Protein AF-A0A354RD33-F1 (afdb_monomer_lite)

pLDDT: mean 91.54, std 8.29, range [56.06, 96.94]

Secondary structure (DSSP, 8-state):
-HHHHHHHHHHHHHHHHHHHHHHHHHHHTHHHHHHHHHHHHHS---TT--HHHHHHHHHHHHHTT-SS-EE-TTS-EE--

Radius of gyration: 19.02 Å; chains: 1; bounding box: 48×29×40 Å

Structure (mmCIF, N/CA/C/O backbone):
data_AF-A0A354RD33-F1
#
_entry.id   AF-A0A354RD33-F1
#
loop_
_atom_site.group_PDB
_atom_site.id
_atom_s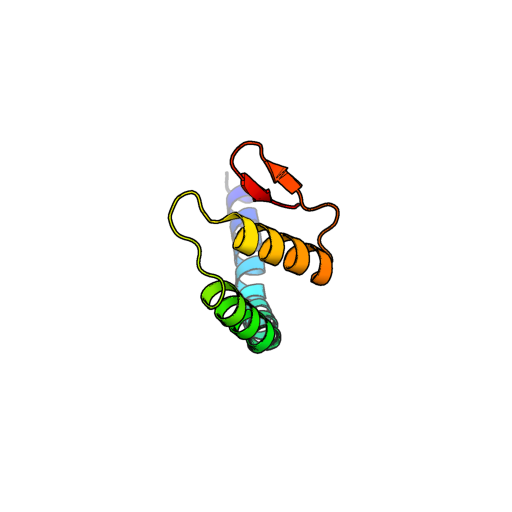ite.type_symbol
_atom_site.label_atom_id
_atom_site.label_alt_id
_atom_site.label_comp_id
_atom_site.label_asym_id
_atom_site.label_entity_id
_atom_site.label_seq_id
_atom_site.pdbx_PDB_ins_code
_atom_site.Cartn_x
_atom_site.Cartn_y
_atom_site.Cartn_z
_atom_site.occupancy
_atom_site.B_iso_or_equiv
_atom_site.auth_seq_id
_atom_site.auth_comp_id
_atom_site.auth_asym_id
_atom_site.auth_atom_id
_atom_site.pdbx_PDB_model_num
ATOM 1 N N . MET A 1 1 ? -34.513 17.878 16.833 1.00 56.06 1 MET A N 1
ATOM 2 C CA . MET A 1 1 ? -33.079 18.243 16.783 1.00 56.06 1 MET A CA 1
ATOM 3 C C . MET A 1 1 ? -32.235 17.550 17.859 1.00 56.06 1 MET A C 1
ATOM 5 O O . MET A 1 1 ? -31.041 17.442 17.666 1.00 56.06 1 MET A O 1
ATOM 9 N N . THR A 1 2 ? -32.811 17.050 18.961 1.00 61.09 2 THR A N 1
ATOM 10 C CA . THR A 1 2 ? -32.062 16.430 20.077 1.00 61.09 2 THR A CA 1
ATOM 11 C C . THR A 1 2 ? -31.667 14.965 19.844 1.00 61.09 2 THR A C 1
ATOM 13 O O . THR A 1 2 ? -30.551 14.580 20.162 1.00 61.09 2 THR A O 1
ATOM 16 N N . ILE A 1 3 ? -32.543 14.163 19.230 1.00 62.62 3 ILE A N 1
ATOM 17 C CA . ILE A 1 3 ? -32.322 12.717 19.007 1.00 62.62 3 ILE A CA 1
ATOM 18 C C . ILE A 1 3 ? -31.145 12.460 18.045 1.00 62.62 3 ILE A C 1
ATOM 20 O O . ILE A 1 3 ? -30.354 11.541 18.243 1.00 62.62 3 ILE A O 1
ATOM 24 N N . ASP A 1 4 ? -31.003 13.315 17.030 1.00 70.69 4 ASP A N 1
ATOM 25 C CA . ASP 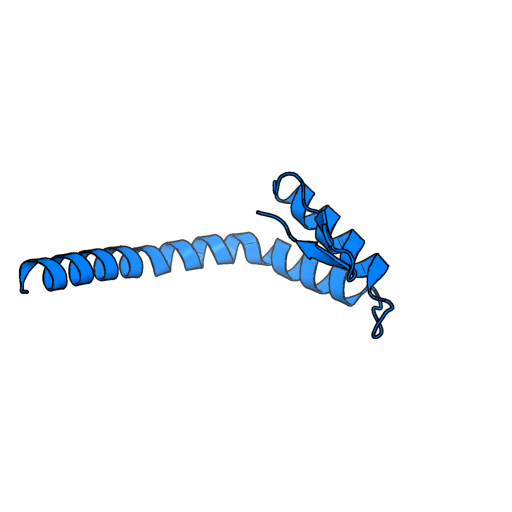A 1 4 ? -29.979 13.201 15.985 1.00 70.69 4 ASP A CA 1
ATOM 26 C C . ASP A 1 4 ? -28.568 13.526 16.515 1.00 70.69 4 ASP A C 1
ATOM 28 O O . ASP A 1 4 ? -27.584 12.886 16.145 1.00 70.69 4 ASP A O 1
ATOM 32 N N . THR A 1 5 ? -28.476 14.470 17.458 1.00 70.88 5 THR A N 1
ATOM 33 C CA . THR A 1 5 ? -27.229 14.804 18.160 1.00 70.88 5 THR A CA 1
ATOM 34 C C . THR A 1 5 ? -26.800 13.673 19.092 1.00 70.88 5 THR A C 1
ATOM 36 O O . THR A 1 5 ? -25.653 13.239 19.035 1.00 70.88 5 THR A O 1
ATOM 39 N N . THR A 1 6 ? -27.727 13.110 19.874 1.00 74.56 6 THR A N 1
ATOM 40 C CA . THR A 1 6 ? -27.433 11.979 20.770 1.00 74.56 6 THR A CA 1
ATOM 41 C C . THR A 1 6 ? -27.010 10.722 20.000 1.00 74.56 6 THR A C 1
ATOM 43 O O . THR A 1 6 ? -26.106 10.008 20.428 1.00 74.56 6 THR A O 1
ATOM 46 N N . SER A 1 7 ? -27.608 10.456 18.833 1.00 80.81 7 SER A N 1
ATOM 47 C CA . SER A 1 7 ? -27.210 9.331 17.975 1.00 80.81 7 SER A CA 1
ATOM 48 C C . SER A 1 7 ? -25.778 9.487 17.443 1.00 80.81 7 SER A C 1
ATOM 50 O O . SER A 1 7 ? -24.987 8.542 17.504 1.00 80.81 7 SER A O 1
ATOM 52 N N . LYS A 1 8 ? -25.406 10.697 17.003 1.00 82.06 8 LYS A N 1
ATOM 53 C CA . LYS A 1 8 ? -24.042 11.017 16.548 1.00 82.06 8 LYS A CA 1
ATOM 54 C C . LYS A 1 8 ? -23.014 10.921 17.676 1.00 82.06 8 LYS A 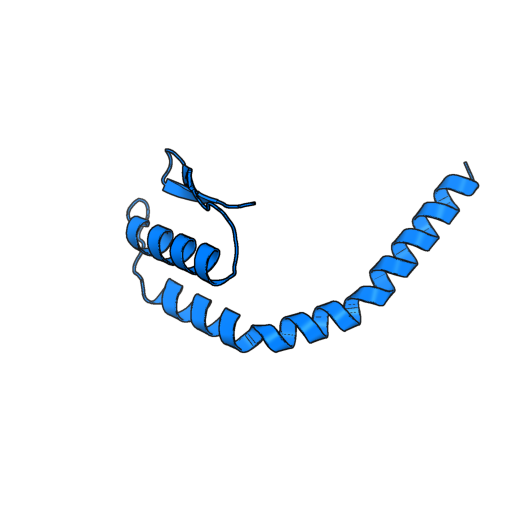C 1
ATOM 56 O O . LYS A 1 8 ? -21.929 10.388 17.456 1.00 82.06 8 LYS A O 1
ATOM 61 N N . GLU A 1 9 ? -23.352 11.369 18.883 1.00 81.44 9 GLU A N 1
ATOM 62 C CA . GLU A 1 9 ? -22.479 11.260 20.061 1.00 81.44 9 GLU A CA 1
ATOM 63 C C . GLU A 1 9 ? -22.225 9.801 20.463 1.00 81.44 9 GLU A C 1
ATOM 65 O O . GLU A 1 9 ? -21.084 9.421 20.737 1.00 81.44 9 GLU A O 1
ATOM 70 N N . LEU A 1 10 ? -23.259 8.955 20.431 1.00 82.06 10 LEU A N 1
ATOM 71 C CA . LEU A 1 10 ? -23.123 7.516 20.675 1.00 82.06 10 LEU A CA 1
ATOM 72 C C . LEU A 1 10 ? -22.268 6.835 19.594 1.00 82.06 10 LEU A C 1
ATOM 74 O O . LEU A 1 10 ? -21.399 6.021 19.920 1.00 82.06 10 LEU A O 1
ATOM 78 N N . ALA A 1 11 ? -22.467 7.197 18.322 1.00 90.25 11 ALA A N 1
ATOM 79 C CA . ALA A 1 11 ? -21.667 6.691 17.209 1.00 90.25 11 ALA A CA 1
ATOM 80 C C . ALA A 1 11 ? -20.188 7.082 17.358 1.00 90.25 11 ALA A C 1
ATOM 82 O O . ALA A 1 11 ? -19.319 6.208 17.308 1.00 90.25 11 ALA A O 1
ATOM 83 N N . LEU A 1 12 ? -19.897 8.356 17.640 1.00 92.81 12 LEU A N 1
ATOM 84 C CA . LEU A 1 12 ? -18.536 8.836 17.884 1.00 92.81 12 LEU A CA 1
ATOM 85 C C . LEU A 1 12 ? -17.896 8.116 19.076 1.00 92.81 12 LEU A C 1
ATOM 87 O O . LEU A 1 12 ? -16.784 7.606 18.960 1.00 92.81 12 LEU A O 1
ATOM 91 N N . GLY A 1 13 ? -18.613 7.999 20.195 1.00 94.19 13 GLY A N 1
ATOM 92 C CA . GLY A 1 13 ? -18.130 7.281 21.373 1.00 94.19 13 GLY A CA 1
ATOM 93 C C . GLY A 1 13 ? -17.783 5.818 21.073 1.00 94.19 13 GLY A C 1
ATOM 94 O O . GLY A 1 13 ? -16.791 5.301 21.585 1.00 94.19 13 GLY A O 1
ATOM 95 N N . SER A 1 14 ? -18.555 5.153 20.208 1.00 93.75 14 SER A N 1
ATOM 96 C CA . SER A 1 14 ? -18.264 3.782 19.774 1.00 93.75 14 SER A CA 1
ATOM 97 C C . SER A 1 14 ? -17.017 3.685 18.886 1.00 93.75 14 SER A C 1
ATOM 99 O O . SER A 1 14 ? -16.235 2.749 19.042 1.00 93.75 14 SER A O 1
ATOM 101 N N . LEU A 1 15 ? -16.789 4.665 18.004 1.00 93.50 15 LEU A N 1
ATOM 102 C CA . LEU A 1 15 ? -15.608 4.726 17.140 1.00 93.50 15 LEU A CA 1
ATOM 103 C C . LEU A 1 15 ? -14.340 4.987 17.954 1.00 93.50 15 LEU A C 1
ATOM 105 O O . LEU A 1 15 ? -13.349 4.279 17.787 1.00 93.50 15 LEU A O 1
ATOM 109 N N . LEU A 1 16 ? -14.388 5.937 18.891 1.00 95.88 16 LEU A N 1
ATOM 110 C CA . LEU A 1 16 ? -13.249 6.262 19.753 1.00 95.88 16 LEU A CA 1
ATOM 111 C C . LEU A 1 16 ? -12.803 5.058 20.592 1.00 95.88 16 LEU A C 1
ATOM 113 O O . LEU A 1 16 ? -11.607 4.833 20.760 1.00 95.88 16 LEU A O 1
ATOM 117 N N . LYS A 1 17 ? -13.747 4.227 21.053 1.00 96.56 17 LYS A N 1
ATOM 118 C CA . LYS A 1 17 ? -13.435 2.982 21.776 1.00 96.56 17 LYS A CA 1
ATOM 119 C C . LYS A 1 17 ? -12.704 1.939 20.923 1.00 96.56 17 LYS A C 1
ATOM 121 O O . LYS A 1 17 ? -12.024 1.093 21.494 1.00 96.56 17 LYS A O 1
ATOM 126 N N . LYS A 1 18 ? -12.817 1.986 19.589 1.00 96.50 18 LYS A N 1
ATOM 127 C CA . LYS A 1 18 ? -12.105 1.072 18.676 1.00 96.50 18 LYS A CA 1
ATOM 128 C C . LYS A 1 18 ? -10.665 1.507 18.396 1.00 96.50 18 LYS A C 1
ATOM 130 O O . LYS A 1 18 ? -9.854 0.663 18.021 1.00 96.50 18 LYS A O 1
ATOM 135 N N . ILE A 1 19 ? -10.325 2.784 18.597 1.00 96.12 19 ILE A N 1
ATOM 136 C CA . ILE A 1 19 ? -8.991 3.324 18.282 1.00 96.12 19 ILE A CA 1
ATOM 137 C C . ILE A 1 19 ? -7.861 2.510 18.934 1.00 96.12 19 ILE A C 1
ATOM 139 O O . ILE A 1 19 ? -6.950 2.126 18.204 1.00 96.12 19 ILE A O 1
ATOM 143 N N . PRO A 1 20 ? -7.900 2.166 20.240 1.00 96.25 20 PRO A N 1
ATOM 144 C CA . PRO A 1 20 ? -6.827 1.381 20.850 1.00 96.25 20 PRO A CA 1
ATOM 145 C C . PRO A 1 20 ? -6.604 0.026 20.168 1.00 96.25 20 PRO A C 1
ATOM 147 O O . PRO A 1 20 ? -5.467 -0.321 19.876 1.00 96.25 20 PRO A O 1
ATOM 150 N N . SER A 1 21 ? -7.673 -0.708 19.833 1.00 95.56 21 SER A N 1
ATOM 151 C CA . SER A 1 21 ? -7.538 -1.989 19.120 1.00 95.56 21 SER A CA 1
ATOM 152 C C . SER A 1 21 ? -6.986 -1.827 17.704 1.00 95.56 21 SER A C 1
ATOM 154 O O . SER A 1 21 ? -6.194 -2.648 17.264 1.00 95.56 21 SER A O 1
ATOM 156 N N . LEU A 1 22 ? -7.345 -0.745 17.001 1.00 95.19 22 LEU A N 1
ATOM 157 C CA . LEU A 1 22 ? -6.778 -0.452 15.682 1.00 95.19 22 LEU A CA 1
ATOM 158 C C . LEU A 1 22 ? -5.275 -0.158 15.776 1.00 95.19 22 LEU A C 1
ATOM 160 O O . LEU A 1 22 ? -4.520 -0.594 14.914 1.00 95.19 22 LEU A O 1
ATOM 164 N N . ILE A 1 23 ? -4.833 0.535 16.832 1.00 95.31 23 ILE A N 1
ATOM 165 C CA . ILE A 1 23 ? -3.407 0.788 17.083 1.00 95.31 23 ILE A CA 1
ATOM 166 C C . ILE A 1 23 ? -2.652 -0.527 17.305 1.00 95.31 23 ILE A C 1
ATOM 168 O O . ILE A 1 23 ? -1.572 -0.692 16.743 1.00 95.31 23 ILE A O 1
ATOM 172 N N . GLU A 1 24 ? -3.199 -1.461 18.089 1.00 95.81 24 GLU A N 1
ATOM 173 C CA . GLU A 1 24 ? -2.547 -2.764 18.287 1.00 95.81 24 GLU A CA 1
ATOM 174 C C . GLU A 1 24 ? -2.489 -3.576 16.986 1.00 95.81 24 GLU A C 1
ATOM 176 O O . GLU A 1 24 ? -1.415 -4.049 16.624 1.00 95.81 24 GLU A O 1
ATOM 181 N N . ASN A 1 25 ? -3.576 -3.631 16.209 1.00 93.25 25 ASN A N 1
ATOM 182 C CA . ASN A 1 25 ? -3.578 -4.317 14.910 1.00 93.25 25 ASN A CA 1
ATOM 183 C C . ASN A 1 25 ? -2.539 -3.717 13.938 1.00 93.25 25 ASN A C 1
ATOM 185 O O . ASN A 1 25 ? -1.839 -4.436 13.225 1.00 93.25 25 ASN A O 1
ATOM 189 N N . LEU A 1 26 ? -2.386 -2.386 13.927 1.00 93.94 26 LEU A N 1
ATOM 190 C CA . LEU A 1 26 ? -1.361 -1.715 13.120 1.00 93.94 26 LEU A CA 1
ATOM 191 C C . LEU A 1 26 ? 0.061 -2.073 13.573 1.00 93.94 26 LEU A C 1
ATOM 193 O O . LEU A 1 26 ? 0.962 -2.184 12.742 1.00 93.94 26 LEU A O 1
ATOM 197 N N . ARG A 1 27 ? 0.285 -2.276 14.878 1.00 95.00 27 ARG A N 1
ATOM 198 C CA . ARG A 1 27 ? 1.600 -2.685 15.398 1.00 95.00 27 ARG A CA 1
ATOM 199 C C . ARG A 1 27 ? 2.006 -4.076 14.935 1.00 95.00 27 ARG A C 1
ATOM 201 O O . ARG A 1 27 ? 3.204 -4.285 14.736 1.00 95.00 27 ARG A O 1
ATOM 208 N N . GLU A 1 28 ? 1.050 -4.982 14.751 1.00 92.38 28 GLU A N 1
ATOM 209 C CA . GLU A 1 28 ? 1.295 -6.320 14.198 1.00 92.38 28 GLU A CA 1
ATOM 210 C C . GLU A 1 28 ? 1.743 -6.250 12.731 1.00 92.38 28 GLU A C 1
ATOM 212 O O . GLU A 1 28 ? 2.615 -7.005 12.316 1.00 92.38 28 GLU A O 1
ATOM 217 N N . SER A 1 29 ? 1.244 -5.266 11.976 1.00 91.69 29 SER A N 1
ATOM 218 C CA . SER A 1 29 ? 1.601 -5.044 10.563 1.00 91.69 29 SER A CA 1
ATOM 219 C C . SER A 1 29 ? 2.893 -4.236 10.363 1.00 91.69 29 SER A C 1
ATOM 221 O O . SER A 1 29 ? 3.293 -3.969 9.229 1.00 91.69 29 SER A O 1
ATOM 223 N N . ARG A 1 30 ? 3.559 -3.820 11.452 1.00 94.88 30 ARG A N 1
ATOM 224 C CA . ARG A 1 30 ? 4.718 -2.912 11.403 1.00 94.88 30 ARG A CA 1
ATOM 225 C C . ARG A 1 30 ? 5.857 -3.456 10.546 1.00 94.88 30 ARG A C 1
ATOM 227 O O . ARG A 1 30 ? 6.458 -2.691 9.802 1.00 94.88 30 ARG A O 1
ATOM 234 N N . GLU A 1 31 ? 6.166 -4.743 10.672 1.00 94.81 31 GLU A N 1
ATOM 235 C CA . GLU A 1 31 ? 7.300 -5.340 9.961 1.00 94.81 31 GLU A CA 1
ATOM 236 C C . GLU A 1 31 ? 7.052 -5.390 8.451 1.00 94.81 31 GLU A C 1
ATOM 238 O O . GLU A 1 31 ? 7.907 -4.972 7.670 1.00 94.81 31 GLU A O 1
ATOM 243 N N . THR A 1 32 ? 5.850 -5.806 8.043 1.00 92.50 32 THR A N 1
ATOM 244 C CA . THR A 1 32 ? 5.421 -5.797 6.639 1.00 92.50 32 THR A CA 1
ATOM 245 C C . THR A 1 32 ? 5.478 -4.384 6.066 1.00 92.50 32 THR A C 1
ATOM 247 O O . THR A 1 32 ? 6.100 -4.168 5.032 1.00 92.50 32 THR A O 1
ATOM 250 N N . TYR A 1 33 ? 4.936 -3.397 6.788 1.00 93.00 33 TYR A N 1
ATOM 251 C CA . TYR A 1 33 ? 4.960 -1.999 6.355 1.00 93.00 33 TYR A CA 1
ATOM 252 C C . TYR A 1 33 ? 6.387 -1.467 6.150 1.00 93.00 33 TYR A C 1
ATOM 254 O O . TYR A 1 33 ? 6.678 -0.827 5.140 1.00 93.00 33 TYR A O 1
ATOM 262 N N . LEU A 1 34 ? 7.293 -1.723 7.101 1.00 95.69 34 LEU A N 1
ATOM 263 C CA . LEU A 1 34 ? 8.687 -1.285 6.989 1.00 95.69 34 LEU A CA 1
ATOM 264 C C . LEU A 1 34 ? 9.412 -1.991 5.839 1.00 95.69 34 LEU A C 1
ATOM 266 O O . LEU A 1 34 ? 10.171 -1.346 5.118 1.00 95.69 34 LEU A O 1
ATOM 270 N N . THR A 1 35 ? 9.145 -3.281 5.644 1.00 94.44 35 THR A N 1
ATOM 271 C CA . THR A 1 35 ? 9.689 -4.062 4.527 1.00 94.44 35 THR A CA 1
ATOM 272 C C . THR A 1 35 ? 9.257 -3.469 3.189 1.00 94.44 35 THR A C 1
ATOM 274 O O . THR A 1 35 ? 10.098 -3.216 2.328 1.00 94.44 35 THR A O 1
ATOM 277 N N . ASP A 1 36 ? 7.968 -3.172 3.030 1.00 94.19 36 ASP A N 1
ATOM 278 C CA . ASP A 1 36 ? 7.433 -2.590 1.799 1.00 94.19 36 ASP A CA 1
ATOM 279 C C . ASP A 1 36 ? 7.985 -1.186 1.537 1.00 94.19 36 ASP A C 1
ATOM 281 O O . ASP A 1 36 ? 8.324 -0.858 0.399 1.00 94.19 36 ASP A O 1
ATOM 285 N N . ALA A 1 37 ? 8.162 -0.375 2.585 1.00 95.06 37 ALA A N 1
ATOM 286 C CA . ALA A 1 37 ? 8.771 0.947 2.468 1.00 95.06 37 ALA A CA 1
ATOM 287 C C . ALA A 1 37 ? 10.235 0.878 2.001 1.00 95.06 37 ALA A C 1
ATOM 289 O O . ALA A 1 37 ? 10.644 1.673 1.152 1.00 95.06 37 ALA A O 1
ATOM 290 N N . VAL A 1 38 ? 11.019 -0.070 2.529 1.00 96.56 38 VAL A N 1
ATOM 291 C CA . VAL A 1 38 ? 12.413 -0.280 2.108 1.00 96.56 38 VAL A CA 1
ATOM 292 C C . VAL A 1 38 ? 12.464 -0.737 0.654 1.00 96.56 38 VAL A C 1
ATOM 294 O O . VAL A 1 38 ? 13.117 -0.081 -0.153 1.00 96.56 38 VAL A O 1
ATOM 297 N N . LEU A 1 39 ? 11.721 -1.786 0.293 1.00 93.81 39 LEU A N 1
ATOM 298 C CA . LEU A 1 39 ? 11.715 -2.328 -1.070 1.00 93.81 39 LEU A CA 1
ATOM 299 C C . LEU A 1 39 ? 11.283 -1.282 -2.102 1.00 93.81 39 LEU A C 1
ATOM 301 O O . LEU A 1 39 ? 11.896 -1.151 -3.158 1.00 93.81 39 LEU A O 1
ATOM 305 N N . MET A 1 40 ? 10.266 -0.480 -1.784 1.00 95.06 40 MET A N 1
ATOM 306 C CA . MET A 1 40 ? 9.828 0.609 -2.657 1.00 95.06 40 MET A CA 1
ATOM 307 C C . MET A 1 40 ? 10.897 1.700 -2.810 1.00 95.06 40 MET A C 1
ATOM 309 O O . MET A 1 40 ? 11.048 2.275 -3.893 1.00 95.06 40 MET A O 1
ATOM 313 N N . GLY A 1 41 ? 11.637 1.988 -1.735 1.00 95.44 41 GLY A N 1
ATOM 314 C CA . GLY A 1 41 ? 12.747 2.939 -1.728 1.00 95.44 41 GLY A CA 1
ATOM 315 C C . GLY A 1 41 ? 13.969 2.464 -2.519 1.00 95.44 41 GLY A C 1
ATOM 316 O O . GLY A 1 41 ? 14.682 3.295 -3.081 1.00 95.44 41 GLY A O 1
ATOM 317 N N . GLU A 1 42 ? 14.186 1.152 -2.609 1.00 96.50 42 GLU A N 1
ATOM 318 C CA . GLU A 1 42 ? 15.278 0.551 -3.384 1.00 96.50 42 GLU A CA 1
ATOM 319 C C . GLU A 1 42 ? 15.043 0.606 -4.898 1.00 96.50 42 GLU A C 1
ATOM 321 O O . GLU A 1 42 ? 16.011 0.590 -5.658 1.00 96.50 42 GLU A O 1
ATOM 326 N N . VAL A 1 43 ? 13.790 0.728 -5.352 1.00 96.94 43 VAL A N 1
ATOM 327 C CA . VAL A 1 43 ? 13.454 0.895 -6.774 1.00 96.94 43 VAL A CA 1
ATOM 328 C C . VAL A 1 43 ? 13.584 2.371 -7.165 1.00 96.94 43 VAL A C 1
ATOM 330 O O . VAL A 1 43 ? 12.769 3.186 -6.714 1.00 96.94 43 VAL A O 1
ATOM 333 N N . PRO A 1 44 ? 14.553 2.769 -8.013 1.00 96.00 44 PRO A N 1
ATOM 334 C CA . PRO A 1 44 ? 14.656 4.144 -8.486 1.00 96.00 44 PRO A CA 1
ATOM 335 C C . PRO A 1 44 ? 13.428 4.519 -9.317 1.00 96.00 44 PRO A C 1
ATOM 337 O O . PRO A 1 44 ? 13.013 3.768 -10.193 1.00 96.00 44 PRO A O 1
ATOM 340 N N . ALA A 1 45 ? 12.871 5.699 -9.061 1.00 96.19 45 ALA A N 1
ATOM 341 C CA . ALA A 1 45 ? 11.699 6.203 -9.771 1.00 96.19 45 ALA A CA 1
ATOM 342 C C . ALA A 1 45 ? 11.832 7.724 -9.953 1.00 96.19 45 ALA A C 1
ATOM 344 O O . ALA A 1 45 ? 11.265 8.494 -9.172 1.00 96.19 45 ALA A O 1
ATOM 345 N N . PRO A 1 46 ? 12.671 8.186 -10.897 1.00 95.62 46 PRO A N 1
ATOM 346 C CA . PRO A 1 46 ? 12.668 9.592 -11.282 1.00 95.62 46 PRO A CA 1
ATOM 347 C C . PRO A 1 46 ? 11.297 9.967 -11.855 1.00 95.62 46 PRO A C 1
ATOM 349 O O . PRO A 1 46 ? 10.538 9.090 -12.263 1.00 95.62 46 PRO A O 1
ATOM 352 N N . THR A 1 47 ? 10.996 11.264 -11.920 1.00 94.94 47 THR A N 1
ATOM 3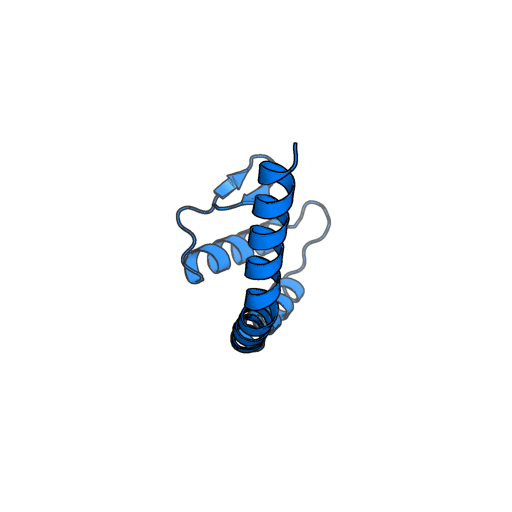53 C CA . THR A 1 47 ? 9.735 11.739 -12.502 1.00 94.94 47 THR A CA 1
ATOM 354 C C . THR A 1 47 ? 9.560 11.193 -13.922 1.00 94.94 47 THR A C 1
ATOM 356 O O . THR A 1 47 ? 10.468 11.342 -14.744 1.00 94.94 47 THR A O 1
ATOM 359 N N . PHE A 1 48 ? 8.405 10.583 -14.195 1.00 93.06 48 PHE A N 1
ATOM 360 C CA . PHE A 1 48 ? 8.055 9.875 -15.439 1.00 93.06 48 PHE A CA 1
ATOM 361 C C . PHE A 1 48 ? 8.794 8.542 -15.680 1.00 93.06 48 PHE A C 1
ATOM 363 O O . PHE A 1 48 ? 8.729 7.984 -16.776 1.00 93.06 48 PHE A O 1
ATOM 370 N N . GLY A 1 49 ? 9.508 8.027 -14.677 1.00 94.44 49 GLY A N 1
ATOM 371 C CA . GLY A 1 49 ? 10.210 6.741 -14.681 1.00 94.44 49 GLY A CA 1
ATOM 372 C C . GLY A 1 49 ? 9.723 5.780 -13.593 1.00 94.44 49 GLY A C 1
ATOM 373 O O . GLY A 1 49 ? 10.491 4.937 -13.138 1.00 94.44 49 GLY A O 1
ATOM 374 N N . GLU A 1 50 ? 8.479 5.915 -13.134 1.00 96.62 50 GLU A N 1
ATOM 375 C CA . GLU A 1 50 ? 7.943 5.207 -11.967 1.00 96.62 50 GLU A CA 1
ATOM 376 C C . GLU A 1 50 ? 7.454 3.775 -12.255 1.00 96.62 50 GLU A C 1
ATOM 378 O O . GLU A 1 50 ? 7.061 3.071 -11.327 1.00 96.62 50 GLU A O 1
ATOM 383 N N . GLY A 1 51 ? 7.500 3.309 -13.509 1.00 96.19 51 GLY A N 1
ATOM 384 C CA . GLY A 1 51 ? 6.862 2.057 -13.946 1.00 96.19 51 GLY A CA 1
ATOM 385 C C . GLY A 1 51 ? 7.231 0.812 -13.127 1.00 96.19 51 GLY A C 1
ATOM 386 O O . GLY A 1 51 ? 6.346 0.061 -12.719 1.00 96.19 51 GLY A O 1
ATOM 387 N N . GLU A 1 52 ? 8.513 0.616 -12.808 1.00 95.94 52 GLU A N 1
ATOM 388 C CA . GLU A 1 52 ? 8.950 -0.523 -11.982 1.00 95.94 52 GLU A CA 1
ATOM 389 C C . GLU A 1 52 ? 8.433 -0.427 -10.540 1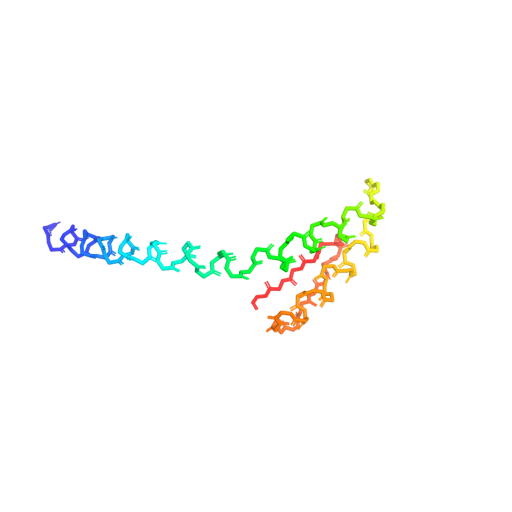.00 95.94 52 GLU A C 1
ATOM 391 O O . GLU A 1 52 ? 8.055 -1.431 -9.935 1.00 95.94 52 GLU A O 1
ATOM 396 N N . ARG A 1 53 ? 8.342 0.790 -9.993 1.00 96.56 53 ARG A N 1
ATOM 397 C CA . ARG A 1 53 ? 7.777 1.016 -8.659 1.00 96.56 53 ARG A CA 1
ATOM 398 C C . ARG A 1 53 ? 6.270 0.753 -8.651 1.00 96.56 53 ARG A C 1
ATOM 400 O O . ARG A 1 53 ? 5.768 0.150 -7.710 1.00 96.56 53 ARG A O 1
ATOM 407 N N . ILE A 1 54 ? 5.564 1.156 -9.706 1.00 96.81 54 ILE A N 1
ATOM 408 C CA . ILE A 1 54 ? 4.130 0.893 -9.888 1.00 96.81 54 ILE A CA 1
ATOM 409 C C . ILE A 1 54 ? 3.854 -0.608 -9.989 1.00 96.81 54 ILE A C 1
ATOM 411 O O . ILE A 1 54 ? 2.945 -1.108 -9.328 1.00 96.81 54 ILE A O 1
ATOM 415 N N . ARG A 1 55 ? 4.678 -1.351 -10.736 1.00 96.00 55 ARG A N 1
ATOM 416 C CA . ARG A 1 55 ? 4.592 -2.815 -10.799 1.00 96.00 55 ARG A CA 1
ATOM 417 C C . ARG A 1 55 ? 4.737 -3.452 -9.415 1.00 96.00 55 ARG A C 1
ATOM 419 O O . ARG A 1 55 ? 3.905 -4.275 -9.045 1.00 96.00 55 ARG A O 1
ATOM 426 N N . LEU A 1 56 ? 5.743 -3.031 -8.645 1.00 95.50 56 LEU A N 1
ATOM 427 C CA . LEU A 1 56 ? 5.953 -3.514 -7.278 1.00 95.50 56 LEU A CA 1
ATOM 428 C C . LEU A 1 56 ? 4.742 -3.224 -6.372 1.00 95.50 56 LEU A C 1
ATOM 430 O O . LEU A 1 56 ? 4.332 -4.095 -5.611 1.00 95.50 56 LEU A O 1
ATOM 434 N N . VAL A 1 57 ? 4.128 -2.041 -6.482 1.00 95.19 57 VAL A N 1
ATOM 435 C CA . VAL A 1 57 ? 2.908 -1.695 -5.726 1.00 95.19 57 VAL A CA 1
ATOM 436 C C . VAL A 1 57 ? 1.741 -2.628 -6.064 1.00 95.19 57 VAL A C 1
ATOM 438 O O . VAL A 1 57 ? 1.084 -3.122 -5.149 1.00 95.19 57 VAL A O 1
ATOM 441 N N . LEU A 1 58 ? 1.492 -2.909 -7.347 1.00 96.19 58 LEU A N 1
ATOM 442 C CA . LEU A 1 58 ? 0.418 -3.827 -7.754 1.00 96.19 58 LEU A CA 1
ATOM 443 C C . LEU A 1 58 ? 0.632 -5.241 -7.220 1.00 96.19 58 LEU A C 1
ATOM 445 O O . LEU A 1 58 ? -0.319 -5.877 -6.771 1.00 96.19 58 LEU A O 1
ATOM 449 N N . ASP A 1 59 ? 1.869 -5.735 -7.276 1.00 94.81 59 ASP A N 1
ATOM 450 C CA . ASP A 1 59 ? 2.199 -7.062 -6.761 1.00 94.81 59 ASP A CA 1
ATOM 451 C C . ASP A 1 59 ? 1.941 -7.115 -5.248 1.00 94.81 59 ASP A C 1
ATOM 453 O O . ASP A 1 59 ? 1.288 -8.044 -4.772 1.00 94.81 59 ASP A O 1
ATOM 457 N N . ARG A 1 60 ? 2.297 -6.055 -4.506 1.00 93.81 60 ARG A N 1
ATOM 458 C CA . ARG A 1 60 ? 1.954 -5.943 -3.081 1.00 93.81 60 ARG A CA 1
ATOM 459 C C . ARG A 1 60 ? 0.457 -5.871 -2.811 1.00 93.81 60 ARG A C 1
ATOM 461 O O . ARG A 1 60 ? 0.006 -6.484 -1.847 1.00 93.81 60 ARG A O 1
ATOM 468 N N . PHE A 1 61 ? -0.327 -5.170 -3.626 1.00 94.62 61 PHE A N 1
ATOM 469 C CA . PHE A 1 61 ? -1.787 -5.166 -3.487 1.00 94.62 61 PHE A CA 1
ATOM 470 C C . PHE A 1 61 ? -2.369 -6.577 -3.617 1.00 94.62 61 PHE A C 1
ATOM 472 O O . PHE A 1 61 ? -3.116 -7.005 -2.737 1.00 94.62 61 PHE A O 1
ATOM 479 N N . ARG A 1 62 ? -1.950 -7.3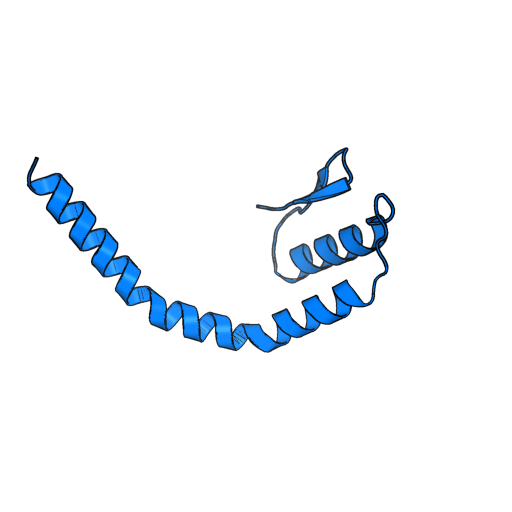36 -4.637 1.00 94.50 62 ARG A N 1
ATOM 480 C CA . ARG A 1 62 ? -2.397 -8.726 -4.840 1.00 94.50 62 ARG A CA 1
ATOM 481 C C . ARG A 1 62 ? -1.980 -9.637 -3.689 1.00 94.50 62 ARG A C 1
ATOM 483 O O . ARG A 1 62 ? -2.785 -10.424 -3.201 1.00 94.50 62 ARG A O 1
ATOM 490 N N . GLU A 1 63 ? -0.739 -9.520 -3.224 1.00 92.75 63 GLU A N 1
ATOM 491 C CA . GLU A 1 63 ? -0.225 -10.315 -2.100 1.00 92.75 63 GLU A CA 1
ATOM 492 C C . GLU A 1 63 ? -0.963 -10.038 -0.782 1.00 92.75 63 GLU A C 1
ATOM 494 O O . GLU A 1 63 ? -1.101 -10.940 0.043 1.00 92.75 63 GLU A O 1
ATOM 499 N N . ASN A 1 64 ? -1.472 -8.816 -0.596 1.00 90.50 64 ASN A N 1
ATOM 500 C CA . ASN A 1 64 ? -2.285 -8.437 0.561 1.00 90.50 64 ASN A CA 1
ATOM 501 C C . ASN A 1 64 ? -3.789 -8.726 0.371 1.00 90.50 64 ASN A C 1
ATOM 503 O O . ASN A 1 64 ? -4.594 -8.352 1.225 1.00 90.50 64 ASN A O 1
ATOM 507 N N . GLY A 1 65 ? -4.168 -9.420 -0.707 1.00 92.44 65 GLY A N 1
ATOM 508 C CA . GLY A 1 65 ? -5.537 -9.877 -0.949 1.00 92.44 65 GLY A CA 1
ATOM 509 C C . GLY A 1 65 ? -6.467 -8.821 -1.538 1.00 92.44 65 GLY A C 1
ATOM 510 O O . GLY A 1 65 ? -7.680 -8.959 -1.404 1.00 92.44 65 GLY A O 1
ATOM 511 N N . LEU A 1 66 ? -5.921 -7.769 -2.153 1.00 93.94 66 LEU A N 1
ATOM 512 C CA . LEU A 1 66 ? -6.712 -6.834 -2.944 1.00 93.94 66 LEU A CA 1
ATOM 513 C C . LEU A 1 66 ? -7.004 -7.464 -4.309 1.00 93.94 66 LEU A C 1
ATOM 515 O O . LEU A 1 66 ? -6.074 -7.848 -5.029 1.00 93.94 66 LEU A O 1
ATOM 519 N N . ASP A 1 67 ? -8.284 -7.564 -4.646 1.00 91.62 67 ASP A N 1
ATOM 520 C CA . ASP A 1 67 ? -8.729 -8.141 -5.909 1.00 91.62 67 ASP A CA 1
ATOM 521 C C . ASP A 1 67 ? -8.589 -7.115 -7.039 1.00 91.62 67 ASP A C 1
ATOM 523 O O . ASP A 1 67 ? -8.892 -5.935 -6.874 1.00 91.62 67 ASP A O 1
ATOM 527 N N . ASP A 1 68 ? -8.099 -7.584 -8.187 1.00 91.19 68 ASP A N 1
ATOM 528 C CA . ASP A 1 68 ? -7.999 -6.828 -9.439 1.00 91.19 68 ASP A CA 1
ATOM 529 C C . ASP A 1 68 ? -7.447 -5.386 -9.313 1.00 91.19 68 ASP A C 1
ATOM 531 O O . ASP A 1 68 ? -8.076 -4.441 -9.786 1.00 91.19 68 ASP A O 1
ATOM 535 N N . PRO A 1 69 ? -6.253 -5.163 -8.720 1.00 95.88 69 PRO A N 1
ATOM 536 C CA . PRO A 1 69 ? -5.632 -3.846 -8.760 1.00 95.88 69 PRO A CA 1
ATOM 537 C C . PRO A 1 69 ? -5.188 -3.497 -10.189 1.00 95.88 69 PRO A C 1
ATOM 539 O O . PRO A 1 69 ? -4.598 -4.324 -10.900 1.00 95.88 69 PRO A O 1
ATOM 542 N N . GLU A 1 70 ? -5.416 -2.246 -10.582 1.00 95.44 70 GLU A N 1
ATOM 543 C CA . GLU A 1 70 ? -5.250 -1.744 -11.948 1.00 95.44 70 GLU A CA 1
ATOM 544 C C . GLU A 1 70 ? -4.262 -0.575 -12.025 1.00 95.44 70 GLU A C 1
ATOM 546 O O . GLU A 1 70 ? -3.965 0.094 -11.030 1.00 95.44 70 GLU A O 1
ATOM 551 N N . VAL A 1 71 ? -3.768 -0.320 -13.240 1.00 96.75 71 VAL A N 1
ATOM 552 C CA . VAL A 1 71 ? -2.991 0.878 -13.583 1.00 96.75 71 VAL A CA 1
ATOM 553 C C . VAL A 1 71 ? -3.805 1.720 -14.550 1.00 96.75 71 VAL A C 1
ATOM 555 O O . VAL A 1 71 ? -4.265 1.197 -15.564 1.00 96.75 71 VAL A O 1
ATOM 558 N N . ASP A 1 72 ? -3.971 3.004 -14.247 1.00 94.31 72 ASP A N 1
ATOM 559 C CA . ASP A 1 72 ? -4.667 3.935 -15.136 1.00 94.31 72 ASP A CA 1
ATOM 560 C C . ASP A 1 72 ? -3.795 4.398 -16.323 1.00 94.31 72 ASP A C 1
ATOM 562 O O . ASP A 1 72 ? -2.596 4.118 -16.406 1.00 94.31 72 ASP A O 1
ATOM 566 N N . ASP A 1 73 ? -4.392 5.163 -17.241 1.00 93.88 73 ASP A N 1
ATOM 567 C CA . ASP A 1 73 ? -3.707 5.703 -18.428 1.00 93.88 73 ASP A CA 1
ATOM 568 C C . ASP A 1 73 ? -2.550 6.668 -18.095 1.00 93.88 73 ASP A C 1
ATOM 570 O O . ASP A 1 73 ? -1.740 7.001 -18.965 1.00 93.88 73 ASP A O 1
ATOM 574 N N . PHE A 1 74 ? -2.462 7.134 -16.847 1.00 92.19 74 PHE A N 1
ATOM 575 C CA . PHE A 1 74 ? -1.415 8.027 -16.357 1.00 92.19 74 PHE A CA 1
ATOM 576 C C . PHE A 1 74 ? -0.334 7.286 -15.559 1.00 92.19 74 PHE A C 1
ATOM 578 O O . PHE A 1 74 ? 0.617 7.918 -15.098 1.00 92.19 74 PHE A O 1
ATOM 585 N N . GLY A 1 75 ? -0.440 5.960 -15.426 1.00 92.12 75 GLY A N 1
ATOM 586 C CA . GLY A 1 75 ? 0.529 5.129 -14.721 1.00 92.12 75 GLY A CA 1
ATOM 587 C C . GLY A 1 75 ? 0.302 5.029 -13.211 1.00 92.12 75 GLY A C 1
ATOM 588 O O . GLY A 1 75 ? 1.198 4.563 -12.511 1.00 92.12 75 GLY A O 1
ATOM 589 N N . ASN A 1 76 ? -0.854 5.436 -12.681 1.00 94.19 76 ASN A N 1
ATOM 590 C CA . ASN A 1 76 ? -1.157 5.305 -11.254 1.00 94.19 76 ASN A CA 1
ATOM 591 C C . ASN A 1 76 ? -1.692 3.907 -10.933 1.00 94.19 76 ASN A C 1
ATOM 593 O O . ASN A 1 76 ? -2.613 3.436 -11.593 1.00 94.19 76 ASN A O 1
ATOM 597 N N . ALA A 1 77 ? -1.176 3.281 -9.872 1.00 94.75 77 ALA A N 1
ATOM 598 C CA . ALA A 1 77 ? -1.753 2.059 -9.316 1.00 94.75 77 ALA A CA 1
ATOM 599 C C . ALA A 1 77 ? -2.960 2.377 -8.420 1.00 94.75 77 ALA A C 1
ATOM 601 O O . ALA A 1 77 ? -2.883 3.256 -7.558 1.00 94.75 77 ALA A O 1
ATOM 602 N N . SER A 1 78 ? -4.043 1.616 -8.566 1.00 93.69 78 SER A N 1
ATOM 603 C CA . SER A 1 78 ? -5.232 1.699 -7.713 1.00 93.69 78 SER A CA 1
ATOM 604 C C . SER A 1 78 ? -5.846 0.318 -7.463 1.00 93.69 78 SER A C 1
ATOM 606 O O . SER A 1 78 ? -5.611 -0.618 -8.223 1.00 93.69 78 SER A O 1
ATOM 608 N N . GLY A 1 79 ? -6.618 0.183 -6.387 1.00 89.00 79 GLY A N 1
ATOM 609 C CA . GLY A 1 79 ? -7.429 -0.999 -6.095 1.00 89.00 79 GLY A CA 1
ATOM 610 C C . GLY A 1 79 ? -8.481 -0.677 -5.031 1.00 89.00 79 GLY A C 1
ATOM 611 O O . GLY A 1 79 ? -8.374 0.358 -4.362 1.00 89.00 79 GLY A O 1
ATOM 612 N N . ILE A 1 80 ? -9.519 -1.512 -4.933 1.00 80.56 80 ILE A N 1
ATOM 613 C CA . ILE A 1 80 ? -10.731 -1.278 -4.124 1.00 80.56 80 ILE A CA 1
ATOM 614 C C . ILE A 1 80 ? -10.928 -2.403 -3.113 1.00 80.56 80 ILE A C 1
ATOM 616 O O . ILE A 1 80 ? -10.734 -3.573 -3.498 1.00 80.56 80 ILE A O 1
#

Sequence (80 aa):
MTIDTTSKELALGSLLKKIPSLIENLRESRETYLTDAVLMGEVPAPTFGEGERIRLVLDRFRENGLDDPEVDDFGNASGI

Foldseek 3Di:
DPVVVVVVVVVVVVVVVCVVVVVVVVVVCVVVVVVLVVVLVVDDADVVRCQVSLVSVVVVCVVVPFPDWDADPVGHIDTD